Protein AF-A0A8S3U9R4-F1 (afdb_monomer_lite)

Organism: Mytilus edulis (NCBI:txid6550)

Sequence (179 aa):
MNIVYNSWKFVKEDTEKDESKRYERLMKLILSKVNHDFLNLNEVLNQACRSCSLNIVRLILENTDHQNLKVKGAMNIAFNSLVDNEKVYIEKKHSYIDTKDRTEKYESLIKIILEKVNFDSLDLTLVFNQACRYGCLDIVKYVLENSDHKSLYIMEAVSIIYSSIKDDDDGISDQRKKV

Radius of gyration: 19.84 Å; chains: 1; bounding box: 49×26×64 Å

Foldseek 3Di:
DDPVVVVCVVVPDDDDPVVLVVVLVVLVVCLVPPDCVSDPLQVVLQVCLLVLSQSSNLVSLVSDDCVPHPLLNSLVSLQVSLVVLLVCCVPVVPDPPPSVVSNVSSLSSNVSSVVRDQQVPDPCVVVLLSCLLSVVVSSVVVCCVRDPPNVVSVVSSVVSVVVVVVVVVVVPPPPPPDD

Structure (mmCIF, N/CA/C/O backbone):
data_AF-A0A8S3U9R4-F1
#
_entry.id   AF-A0A8S3U9R4-F1
#
loop_
_atom_site.group_PDB
_atom_site.id
_atom_site.type_symbol
_atom_site.label_atom_id
_atom_site.label_alt_id
_atom_site.label_comp_id
_atom_site.label_asym_id
_atom_site.label_entity_id
_atom_site.label_seq_id
_atom_site.pdbx_PDB_ins_code
_atom_site.Cartn_x
_atom_site.Cartn_y
_atom_site.Cartn_z
_atom_site.occupancy
_atom_site.B_iso_or_equiv
_atom_site.auth_seq_id
_atom_site.auth_comp_id
_atom_site.auth_asym_id
_atom_site.auth_atom_id
_atom_site.pdbx_PDB_model_num
ATOM 1 N N . MET A 1 1 ? -1.185 17.503 21.269 1.00 49.47 1 MET A N 1
ATOM 2 C CA . MET A 1 1 ? 0.057 16.790 20.892 1.00 49.47 1 MET A CA 1
ATOM 3 C C . MET A 1 1 ? -0.188 15.308 21.146 1.00 49.47 1 MET A C 1
ATOM 5 O O . MET A 1 1 ? -0.533 14.963 22.266 1.00 49.47 1 MET A O 1
ATOM 9 N N . ASN A 1 2 ? -0.187 14.470 20.106 1.00 57.59 2 ASN A N 1
ATOM 10 C CA . ASN A 1 2 ? -0.699 13.097 20.184 1.00 57.59 2 ASN A CA 1
ATOM 11 C C . ASN A 1 2 ? 0.336 12.186 20.873 1.00 57.59 2 ASN A C 1
ATOM 13 O O . ASN A 1 2 ? 1.397 11.936 20.307 1.00 57.59 2 ASN A O 1
ATOM 17 N N . ILE A 1 3 ? 0.055 11.734 22.102 1.00 58.16 3 ILE A N 1
ATOM 18 C CA . ILE A 1 3 ? 0.969 10.920 22.934 1.00 58.16 3 ILE A CA 1
ATOM 19 C C . ILE A 1 3 ? 1.457 9.683 22.165 1.00 58.16 3 ILE A C 1
ATOM 21 O O . ILE A 1 3 ? 2.635 9.342 22.226 1.00 58.16 3 ILE A O 1
ATOM 25 N N . VAL A 1 4 ? 0.581 9.091 21.350 1.00 57.59 4 VAL A N 1
ATOM 26 C CA . VAL A 1 4 ? 0.881 7.920 20.515 1.00 57.59 4 VAL A CA 1
ATOM 27 C C . VAL A 1 4 ? 1.964 8.218 19.473 1.00 57.59 4 VAL A C 1
ATOM 29 O O . VAL A 1 4 ? 2.839 7.390 19.244 1.00 57.59 4 VAL A O 1
ATOM 32 N N . TYR A 1 5 ? 1.964 9.419 18.887 1.00 55.53 5 TYR A N 1
ATOM 33 C CA . TYR A 1 5 ? 2.947 9.820 17.877 1.00 55.53 5 TYR A CA 1
ATOM 34 C C . TYR A 1 5 ? 4.356 9.960 18.471 1.00 55.53 5 TYR A C 1
ATOM 36 O O . TYR A 1 5 ? 5.336 9.498 17.886 1.00 55.53 5 TYR A O 1
ATOM 44 N N . ASN A 1 6 ? 4.463 10.542 19.670 1.00 60.62 6 ASN A N 1
ATOM 45 C CA . ASN A 1 6 ? 5.753 10.713 20.341 1.00 60.62 6 ASN A CA 1
ATOM 46 C C . ASN A 1 6 ? 6.342 9.379 20.804 1.00 60.62 6 ASN A C 1
ATOM 48 O O . ASN A 1 6 ? 7.548 9.190 20.682 1.00 60.62 6 ASN A O 1
ATOM 52 N N . SER A 1 7 ? 5.510 8.439 21.264 1.00 62.00 7 SER A N 1
ATOM 53 C CA . SER A 1 7 ? 5.965 7.085 21.6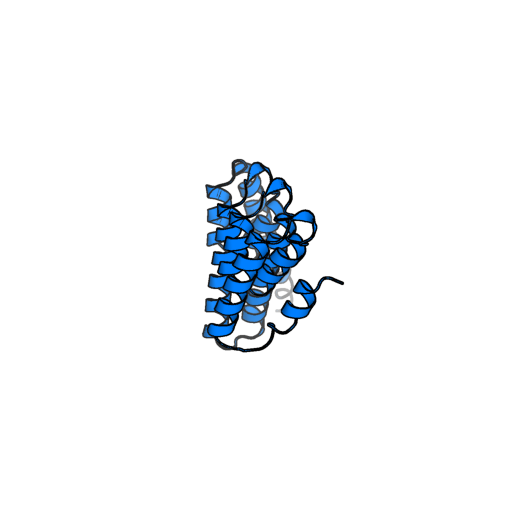01 1.00 62.00 7 SER A CA 1
ATOM 54 C C . SER A 1 7 ? 6.526 6.335 20.392 1.00 62.00 7 SER A C 1
ATOM 56 O O . SER A 1 7 ? 7.364 5.458 20.559 1.00 62.00 7 SER A O 1
ATOM 58 N N . TRP A 1 8 ? 6.102 6.688 19.176 1.00 56.62 8 TRP A N 1
ATOM 59 C CA . TRP A 1 8 ? 6.477 5.957 17.971 1.00 56.62 8 TRP A CA 1
ATOM 60 C C . TRP A 1 8 ? 7.739 6.466 17.272 1.00 56.62 8 TRP A C 1
ATOM 62 O O . TRP A 1 8 ? 8.420 5.703 16.589 1.00 56.62 8 TRP A O 1
ATOM 72 N N . LYS A 1 9 ? 8.105 7.737 17.480 1.00 57.59 9 LYS A N 1
ATOM 73 C CA . LYS A 1 9 ? 9.343 8.323 16.938 1.00 57.59 9 LYS A CA 1
ATOM 74 C C . LYS A 1 9 ? 10.611 7.606 17.436 1.00 57.59 9 LYS A C 1
ATOM 76 O O . LYS A 1 9 ? 11.614 7.618 16.733 1.00 57.59 9 LYS A O 1
ATOM 81 N N . PHE A 1 10 ? 10.551 6.953 18.596 1.00 51.16 10 PHE A N 1
ATOM 82 C CA . PHE A 1 10 ? 11.673 6.223 19.198 1.00 51.16 10 PHE A CA 1
ATOM 83 C C . PHE A 1 10 ? 11.923 4.826 18.604 1.00 51.16 10 PHE A C 1
ATOM 85 O O . PHE A 1 10 ? 12.911 4.201 18.955 1.00 51.16 10 PHE A O 1
ATOM 92 N N . VAL A 1 11 ? 11.078 4.343 17.686 1.00 53.09 11 VAL A N 1
ATOM 93 C CA . VAL A 1 11 ? 11.168 2.975 17.118 1.00 53.09 11 VAL A CA 1
ATOM 94 C C . VAL A 1 11 ? 12.100 2.891 15.909 1.00 53.09 11 VAL A C 1
ATOM 96 O O . VAL A 1 11 ? 12.304 1.825 15.339 1.00 53.09 11 VAL A O 1
ATOM 99 N N . LYS A 1 12 ? 12.630 4.022 15.440 1.00 49.81 12 LYS A N 1
ATOM 100 C CA . LYS A 1 12 ? 13.257 4.088 14.116 1.00 49.81 12 LYS A CA 1
ATOM 101 C C . LYS 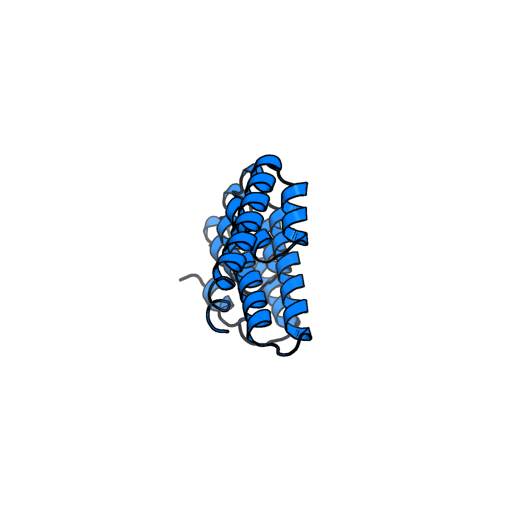A 1 12 ? 14.683 3.523 14.047 1.00 49.81 12 LYS A C 1
ATOM 103 O O . LYS A 1 12 ? 15.248 3.543 12.959 1.00 49.81 12 LYS A O 1
ATOM 108 N N . GLU A 1 13 ? 15.244 3.021 15.144 1.00 44.94 13 GLU A N 1
ATOM 109 C CA . GLU A 1 13 ? 16.656 2.631 15.222 1.00 44.94 13 GLU A CA 1
ATOM 110 C C . GLU A 1 13 ? 16.820 1.280 15.954 1.00 44.94 13 GLU A C 1
ATOM 112 O O . GLU A 1 13 ? 16.792 1.212 17.175 1.00 44.94 13 GLU A O 1
ATOM 117 N N . ASP A 1 14 ? 16.948 0.200 15.172 1.00 47.41 14 ASP A N 1
ATOM 118 C CA . ASP A 1 14 ? 17.649 -1.060 15.491 1.00 47.41 14 ASP A CA 1
ATOM 119 C C . ASP A 1 14 ? 17.432 -1.757 16.852 1.00 47.41 14 ASP A C 1
ATOM 121 O O . ASP A 1 14 ? 18.385 -2.235 17.471 1.00 47.41 14 ASP A O 1
ATOM 125 N N . THR A 1 15 ? 16.185 -1.974 17.279 1.00 44.06 15 THR A N 1
ATOM 126 C CA . THR A 1 15 ? 15.898 -2.922 18.373 1.00 44.06 15 THR A CA 1
ATOM 127 C C . THR A 1 15 ? 14.881 -4.002 17.988 1.00 44.06 15 THR A C 1
ATOM 129 O O . THR A 1 15 ? 13.705 -3.760 17.733 1.00 44.06 15 THR A O 1
ATOM 132 N N . GLU A 1 16 ? 15.423 -5.221 17.903 1.00 55.12 16 GLU A N 1
ATOM 133 C CA . GLU A 1 16 ? 14.886 -6.552 18.219 1.00 55.12 16 GLU A CA 1
ATOM 134 C C . GLU A 1 16 ? 13.385 -6.856 18.029 1.00 55.12 16 GLU A C 1
ATOM 136 O O . GLU A 1 16 ? 12.480 -6.142 18.452 1.00 55.12 16 GLU A O 1
ATOM 141 N N . LYS A 1 17 ? 13.117 -8.061 17.498 1.00 62.12 17 LYS A N 1
ATOM 142 C CA . LYS A 1 17 ? 11.789 -8.694 17.332 1.00 62.12 17 LYS A CA 1
ATOM 143 C C . LYS A 1 17 ? 10.816 -8.504 18.515 1.00 62.12 17 LYS A C 1
ATOM 145 O O . LYS A 1 17 ? 9.601 -8.567 18.307 1.00 62.12 17 LYS A O 1
ATOM 150 N N . ASP A 1 18 ? 11.318 -8.299 19.730 1.00 69.00 18 ASP A N 1
ATOM 151 C CA . ASP A 1 18 ? 10.511 -8.082 20.931 1.00 69.00 18 ASP A CA 1
ATOM 152 C C . ASP A 1 18 ? 9.841 -6.703 21.005 1.00 69.00 18 ASP A C 1
ATOM 154 O O . ASP A 1 18 ? 8.707 -6.611 21.491 1.00 69.00 18 ASP A O 1
ATOM 158 N N . GLU A 1 19 ? 10.437 -5.646 20.447 1.00 71.06 19 GLU A N 1
ATOM 159 C CA . GLU A 1 19 ? 9.786 -4.335 20.409 1.00 71.06 19 GLU A CA 1
ATOM 160 C C . GLU A 1 19 ? 8.576 -4.334 19.476 1.00 71.06 19 GLU A C 1
ATOM 162 O O . GLU A 1 19 ? 7.502 -3.861 19.851 1.00 71.06 19 GLU A O 1
ATOM 167 N N . SER A 1 20 ? 8.693 -4.954 18.298 1.00 74.44 20 SER A N 1
ATOM 168 C CA . SER A 1 20 ? 7.578 -5.080 17.350 1.00 74.44 20 SER A CA 1
ATOM 169 C C . SER A 1 20 ? 6.351 -5.742 17.994 1.00 74.44 20 SER A C 1
ATOM 171 O O . SER A 1 20 ? 5.234 -5.223 17.900 1.00 74.44 20 SER A O 1
ATOM 173 N N . LYS A 1 21 ? 6.558 -6.832 18.750 1.00 79.50 21 LYS A N 1
ATOM 174 C CA . LYS A 1 21 ? 5.487 -7.508 19.502 1.00 79.50 21 LYS A CA 1
ATOM 175 C C . LYS A 1 21 ? 4.895 -6.622 20.594 1.00 79.50 21 LYS A C 1
ATOM 177 O O . LYS A 1 21 ? 3.684 -6.658 20.825 1.00 79.50 21 LYS A O 1
ATOM 182 N N . ARG A 1 22 ? 5.723 -5.837 21.287 1.00 82.31 22 ARG A N 1
ATOM 183 C CA . ARG A 1 22 ? 5.258 -4.883 22.302 1.00 82.31 22 ARG A CA 1
ATOM 184 C C . ARG A 1 22 ? 4.358 -3.816 21.678 1.00 82.31 22 ARG A C 1
ATOM 186 O O . ARG A 1 22 ? 3.285 -3.560 22.225 1.00 82.31 22 ARG A O 1
ATOM 193 N N . TYR A 1 23 ? 4.742 -3.251 20.533 1.00 80.00 23 TYR A N 1
ATOM 194 C CA . TYR A 1 23 ? 3.916 -2.283 19.805 1.00 80.00 23 TYR A CA 1
ATOM 195 C C . TYR A 1 23 ? 2.620 -2.896 19.299 1.00 80.00 23 TYR A C 1
ATOM 197 O O . TYR A 1 23 ? 1.572 -2.275 19.437 1.00 80.00 23 TYR A O 1
ATOM 205 N N . GLU A 1 24 ? 2.661 -4.122 18.779 1.00 83.69 24 GLU A N 1
ATOM 206 C CA . GLU A 1 24 ? 1.451 -4.827 18.361 1.00 83.69 24 GLU A CA 1
ATOM 207 C C . GLU A 1 24 ? 0.465 -4.977 19.531 1.00 83.69 24 GLU A C 1
ATOM 209 O O . GLU A 1 24 ? -0.704 -4.618 19.403 1.00 83.69 24 GLU A O 1
ATOM 214 N N . ARG A 1 25 ? 0.934 -5.429 20.704 1.00 86.56 25 ARG A N 1
ATOM 215 C CA . ARG A 1 25 ? 0.100 -5.540 21.917 1.00 86.56 25 ARG A CA 1
ATOM 216 C C . ARG A 1 25 ? -0.452 -4.190 22.363 1.00 86.56 25 ARG A C 1
ATOM 218 O O . ARG A 1 25 ? -1.630 -4.101 22.704 1.00 86.56 25 ARG A O 1
ATOM 225 N N . LEU A 1 26 ? 0.382 -3.150 22.354 1.00 83.75 26 LEU A N 1
ATOM 226 C CA . LEU A 1 26 ? -0.043 -1.799 22.709 1.00 83.75 26 LEU A CA 1
ATOM 227 C C . LEU A 1 26 ? -1.106 -1.288 21.733 1.00 83.75 26 LEU A C 1
ATOM 229 O O . LEU A 1 26 ? -2.098 -0.715 22.167 1.00 83.75 26 LEU A O 1
ATOM 233 N N . MET A 1 27 ? -0.944 -1.544 20.434 1.00 85.25 27 MET A N 1
ATOM 234 C CA . MET A 1 27 ? -1.905 -1.119 19.423 1.00 85.25 27 MET A CA 1
ATOM 235 C C . MET A 1 27 ? -3.227 -1.876 19.543 1.00 85.25 27 MET A C 1
ATOM 237 O O . MET A 1 27 ? -4.275 -1.242 19.505 1.00 85.25 27 MET A O 1
ATOM 241 N N . LYS A 1 28 ? -3.203 -3.192 19.811 1.00 86.62 28 LYS A N 1
ATOM 242 C CA . LYS A 1 28 ? -4.413 -3.966 20.165 1.00 86.62 28 LYS A CA 1
ATOM 243 C C . LYS A 1 28 ? -5.143 -3.341 21.356 1.00 86.62 28 LYS A C 1
ATOM 245 O O . LYS A 1 28 ? -6.361 -3.175 21.332 1.00 86.62 28 LYS A O 1
ATOM 250 N N . LEU A 1 29 ? -4.401 -2.971 22.401 1.00 84.19 29 LEU A N 1
ATOM 251 C CA . LEU A 1 29 ? -4.982 -2.344 23.584 1.00 84.19 29 LEU A CA 1
ATOM 252 C C . LEU A 1 29 ? -5.588 -0.971 23.261 1.00 84.19 29 LEU A C 1
ATOM 254 O O . LEU A 1 29 ? -6.716 -0.709 23.659 1.00 84.19 29 LEU A O 1
ATOM 258 N N . ILE A 1 30 ? -4.875 -0.125 22.515 1.00 83.38 30 ILE A N 1
ATOM 259 C CA . ILE A 1 30 ? -5.361 1.200 22.112 1.00 83.38 30 ILE A CA 1
ATOM 260 C C . ILE A 1 30 ? -6.637 1.064 21.277 1.00 83.38 30 ILE A C 1
ATOM 262 O O . ILE A 1 30 ? -7.643 1.673 21.631 1.00 83.38 30 ILE A O 1
ATOM 266 N N . LEU A 1 31 ? -6.633 0.228 20.234 1.00 83.38 31 LEU A N 1
ATOM 267 C CA . LEU A 1 31 ? -7.805 0.038 19.374 1.00 83.38 31 LEU A CA 1
ATOM 268 C C . LEU A 1 31 ? -9.006 -0.560 20.119 1.00 83.38 31 LEU A C 1
ATOM 270 O O . LEU A 1 31 ? -10.138 -0.272 19.763 1.00 83.38 31 LEU A O 1
ATOM 274 N N . SER A 1 32 ? -8.782 -1.351 21.176 1.00 87.12 32 SER A N 1
ATOM 275 C CA . SER A 1 32 ? -9.876 -1.928 21.977 1.00 87.12 32 SER A CA 1
ATOM 276 C C . SER A 1 32 ? -10.430 -1.010 23.073 1.00 87.12 32 SER A C 1
ATOM 278 O O . SER A 1 32 ? -11.450 -1.339 23.681 1.00 87.12 32 SER A O 1
ATOM 280 N N . LYS A 1 33 ? -9.755 0.103 23.391 1.00 85.06 33 LYS A N 1
ATOM 281 C CA . LYS A 1 33 ? -10.093 0.960 24.545 1.00 85.06 33 LYS A CA 1
ATOM 282 C C . LYS A 1 33 ? -10.340 2.421 24.198 1.00 85.06 33 LYS A C 1
ATOM 284 O O . LYS A 1 33 ? -10.993 3.110 24.977 1.00 85.06 33 LYS A O 1
ATOM 289 N N . VAL A 1 34 ? -9.800 2.910 23.088 1.00 82.50 34 VAL A N 1
ATOM 290 C CA . VAL A 1 34 ? -9.858 4.323 22.710 1.00 82.50 34 VAL A CA 1
ATOM 291 C C . VAL A 1 34 ? -10.899 4.502 21.614 1.00 82.50 34 VAL A C 1
ATOM 293 O O . VAL A 1 34 ? -10.873 3.780 20.623 1.00 82.50 34 VAL A O 1
ATOM 296 N N . ASN A 1 35 ? -11.798 5.481 21.776 1.00 75.81 35 ASN A N 1
ATOM 297 C CA . ASN A 1 35 ? -12.690 5.877 20.688 1.00 75.81 35 ASN A CA 1
ATOM 298 C C . ASN A 1 35 ? -11.835 6.344 19.492 1.00 75.81 35 ASN A C 1
ATOM 300 O O . ASN A 1 35 ? -10.992 7.235 19.638 1.00 75.81 35 ASN A O 1
ATOM 304 N N . HIS A 1 36 ? -12.057 5.726 18.330 1.00 72.69 36 HIS A N 1
ATOM 305 C CA . HIS A 1 36 ? -11.305 5.947 17.096 1.00 72.69 36 HIS A CA 1
ATOM 306 C C . HIS A 1 36 ? -11.257 7.425 16.678 1.00 72.69 36 HIS A C 1
ATOM 308 O O . HIS A 1 36 ? -10.263 7.840 16.090 1.00 72.69 36 HIS A O 1
ATOM 314 N N . ASP A 1 37 ? -12.243 8.236 17.072 1.00 73.12 37 ASP A N 1
ATOM 315 C CA . ASP A 1 37 ? -12.299 9.676 16.779 1.00 73.12 37 ASP A CA 1
ATOM 316 C C . ASP A 1 37 ? -11.094 10.468 17.322 1.00 73.12 37 ASP A C 1
ATOM 318 O O . ASP A 1 37 ? -10.700 11.490 16.759 1.00 73.12 37 ASP A O 1
ATOM 322 N N . PHE A 1 38 ? -10.478 10.002 18.414 1.00 66.62 38 PHE A N 1
ATOM 323 C CA . PHE A 1 38 ? -9.322 10.669 19.027 1.00 66.62 38 PHE A CA 1
ATOM 324 C C . PHE A 1 38 ? -7.983 10.176 18.482 1.00 66.62 38 PHE A C 1
ATOM 326 O O . PHE A 1 38 ? -6.948 10.832 18.655 1.00 66.62 38 PHE A O 1
ATOM 333 N N . LEU A 1 39 ? -7.978 9.010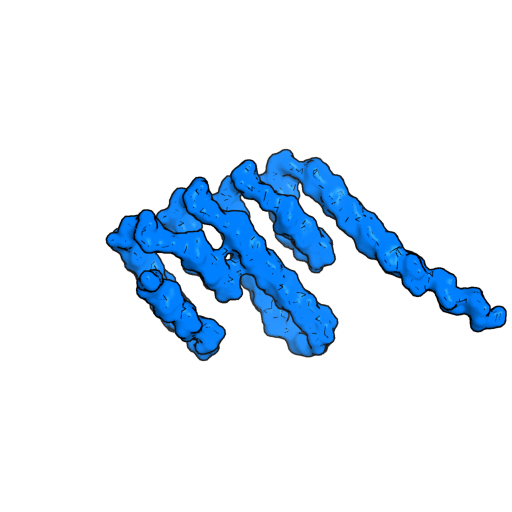 17.839 1.00 79.25 39 LEU A N 1
ATOM 334 C CA . LEU A 1 39 ? -6.772 8.415 17.305 1.00 79.25 39 LEU A CA 1
ATOM 335 C C . LEU A 1 39 ? -6.645 8.827 15.840 1.00 79.25 39 LEU A C 1
ATOM 337 O O . LEU A 1 39 ? -7.457 8.458 15.001 1.00 79.25 39 LEU A O 1
ATOM 341 N N . ASN A 1 40 ? -5.592 9.575 15.504 1.00 88.38 40 ASN A N 1
ATOM 342 C CA . ASN A 1 40 ? -5.291 9.885 14.108 1.00 88.38 40 ASN A CA 1
ATOM 343 C C . ASN A 1 40 ? -4.745 8.630 13.401 1.00 88.38 40 ASN A C 1
ATOM 345 O O . ASN A 1 40 ? -3.548 8.519 13.138 1.00 88.38 40 ASN A O 1
ATOM 349 N N . LEU A 1 41 ? -5.635 7.673 13.126 1.00 87.94 41 LEU A N 1
ATOM 350 C CA . LEU A 1 41 ? -5.343 6.374 12.521 1.00 87.94 41 LEU A CA 1
ATOM 351 C C . LEU A 1 41 ? -4.670 6.501 11.159 1.00 87.94 41 LEU A C 1
ATOM 353 O O . LEU A 1 41 ? -3.886 5.635 10.797 1.00 87.94 41 LEU A O 1
ATOM 357 N N . ASN A 1 42 ? -4.914 7.594 10.439 1.00 89.44 42 ASN A N 1
ATOM 358 C CA . ASN A 1 42 ? -4.247 7.880 9.174 1.00 89.44 42 ASN A CA 1
ATOM 359 C C . ASN A 1 42 ? -2.747 8.101 9.359 1.00 89.44 42 ASN A C 1
ATOM 361 O O . ASN A 1 42 ? -1.946 7.531 8.624 1.00 89.44 42 ASN A O 1
ATOM 365 N N . GLU A 1 43 ? -2.357 8.888 10.363 1.00 89.31 43 GLU A N 1
ATOM 366 C CA . GLU A 1 43 ? -0.940 9.081 10.671 1.00 89.31 43 GLU A CA 1
ATOM 367 C C . GLU A 1 43 ? -0.314 7.792 11.199 1.00 89.31 43 GLU A C 1
ATOM 369 O O . GLU A 1 43 ? 0.811 7.456 10.823 1.00 89.31 43 GLU A O 1
ATOM 374 N N . VAL A 1 44 ? -1.068 7.032 12.007 1.00 89.75 44 VAL A N 1
ATOM 375 C CA . VAL A 1 44 ? -0.599 5.728 12.474 1.00 89.75 44 VAL A CA 1
ATOM 376 C C . VAL A 1 44 ? -0.358 4.803 11.268 1.00 89.75 44 VAL A C 1
ATOM 378 O O . VAL A 1 44 ? 0.734 4.294 11.060 1.00 89.75 44 VAL A O 1
ATOM 381 N N . LEU A 1 45 ? -1.334 4.647 10.384 1.00 90.62 45 LEU A N 1
ATOM 382 C CA . LEU A 1 45 ? -1.215 3.796 9.204 1.00 90.62 45 LEU A CA 1
ATOM 383 C C . LEU A 1 45 ? -0.054 4.218 8.288 1.00 90.62 45 LEU A C 1
ATOM 385 O O . LEU A 1 45 ? 0.744 3.374 7.877 1.00 90.62 45 LEU A O 1
ATOM 389 N N . ASN A 1 46 ? 0.087 5.518 8.018 1.00 90.75 46 ASN A N 1
ATOM 390 C CA . ASN A 1 46 ? 1.168 6.069 7.200 1.00 90.75 46 ASN A CA 1
ATOM 391 C C . ASN A 1 46 ? 2.543 5.688 7.745 1.00 90.75 46 ASN A C 1
ATOM 393 O O . ASN A 1 46 ? 3.417 5.238 7.004 1.00 90.75 46 ASN A O 1
ATOM 397 N N . GLN A 1 47 ? 2.749 5.858 9.045 1.00 87.81 47 GLN A N 1
ATOM 398 C CA . GLN A 1 47 ? 4.038 5.584 9.654 1.00 87.81 47 GLN A CA 1
ATOM 399 C C . GLN A 1 47 ? 4.296 4.071 9.803 1.00 87.81 47 GLN A C 1
ATOM 401 O O . GLN A 1 47 ? 5.440 3.658 9.610 1.00 87.81 47 GLN A O 1
ATOM 406 N N . ALA A 1 48 ? 3.264 3.235 9.987 1.00 88.38 48 ALA A N 1
ATOM 407 C CA . ALA A 1 48 ? 3.407 1.775 9.891 1.00 88.38 48 ALA A CA 1
ATOM 408 C C . ALA A 1 48 ? 3.830 1.340 8.480 1.00 88.38 48 ALA A C 1
ATOM 410 O O . ALA A 1 48 ? 4.627 0.413 8.339 1.00 88.38 48 ALA A O 1
ATOM 411 N N . CYS A 1 49 ? 3.337 2.020 7.440 1.00 89.62 49 CYS A N 1
ATOM 412 C CA . CYS A 1 49 ? 3.755 1.762 6.064 1.00 89.62 49 CYS A CA 1
ATOM 413 C C . CYS A 1 49 ? 5.211 2.183 5.828 1.00 89.62 49 CYS A C 1
ATOM 415 O O . CYS A 1 49 ? 5.971 1.411 5.252 1.00 89.62 49 CYS A O 1
ATOM 417 N N . ARG A 1 50 ? 5.645 3.343 6.350 1.00 86.12 50 ARG A N 1
ATOM 418 C CA . ARG A 1 50 ? 7.058 3.777 6.272 1.00 86.12 50 ARG A CA 1
ATOM 419 C C . ARG A 1 50 ? 8.010 2.772 6.912 1.00 86.12 50 ARG A C 1
ATOM 421 O O . ARG A 1 50 ? 9.064 2.506 6.349 1.00 86.12 50 ARG A O 1
ATOM 428 N N . SER A 1 51 ? 7.652 2.216 8.070 1.00 82.94 51 SER A N 1
ATOM 429 C CA . SER A 1 51 ? 8.470 1.211 8.767 1.00 82.94 51 SER A CA 1
ATOM 430 C C . SER A 1 51 ? 8.270 -0.218 8.246 1.00 82.94 51 SER A C 1
ATOM 432 O O . SER A 1 51 ? 8.899 -1.155 8.743 1.00 82.94 51 SER A O 1
ATOM 434 N N . CYS A 1 52 ? 7.375 -0.408 7.273 1.00 86.94 52 CYS A N 1
ATOM 435 C CA . CYS A 1 52 ? 6.983 -1.710 6.750 1.00 86.94 52 CYS A CA 1
ATOM 436 C C . CYS A 1 52 ? 6.532 -2.689 7.859 1.00 86.94 52 CYS A C 1
ATOM 438 O O . CYS A 1 52 ? 6.929 -3.852 7.920 1.00 86.94 52 CYS A O 1
ATOM 440 N N . SER A 1 53 ? 5.726 -2.201 8.804 1.00 87.50 53 SER A N 1
ATOM 441 C CA . SER A 1 53 ? 5.233 -2.977 9.949 1.00 87.50 53 SER A CA 1
ATOM 442 C C . SER A 1 53 ? 3.943 -3.724 9.600 1.00 87.50 53 SER A C 1
ATOM 444 O O . SER A 1 53 ? 2.857 -3.320 10.019 1.00 87.50 53 SER A O 1
ATOM 446 N N . LEU A 1 54 ? 4.067 -4.829 8.854 1.00 90.31 54 LEU A N 1
ATOM 447 C CA . LEU A 1 54 ? 2.943 -5.607 8.298 1.00 90.31 54 LEU A CA 1
ATOM 448 C C . LEU A 1 54 ? 1.836 -5.922 9.319 1.00 90.31 54 LEU A C 1
ATOM 450 O O . LEU A 1 54 ? 0.660 -5.706 9.034 1.00 90.31 54 LEU A O 1
ATOM 454 N N . ASN A 1 55 ? 2.199 -6.370 10.526 1.00 89.62 55 ASN A N 1
ATOM 455 C CA . ASN A 1 55 ? 1.229 -6.716 11.573 1.00 89.62 55 ASN A CA 1
ATOM 456 C C . ASN A 1 55 ? 0.408 -5.509 12.037 1.00 89.62 55 ASN A C 1
ATOM 458 O O . ASN A 1 55 ? -0.788 -5.641 12.274 1.00 89.62 55 ASN A O 1
ATOM 462 N N . ILE A 1 56 ? 1.038 -4.337 12.158 1.00 88.38 56 ILE A N 1
ATOM 463 C CA . ILE A 1 56 ? 0.356 -3.111 12.590 1.00 88.38 56 ILE A CA 1
ATOM 464 C C . ILE A 1 56 ? -0.587 -2.632 11.489 1.00 88.38 56 ILE A C 1
ATOM 466 O O . ILE A 1 56 ? -1.724 -2.282 11.780 1.00 88.38 56 ILE A O 1
ATOM 470 N N . VAL A 1 57 ? -0.142 -2.664 10.229 1.00 90.88 57 VAL A N 1
ATOM 471 C CA . VAL A 1 57 ? -0.986 -2.310 9.079 1.00 90.88 57 VAL A CA 1
ATOM 472 C C . VAL A 1 57 ? -2.206 -3.220 9.011 1.00 90.88 57 VAL A C 1
ATOM 474 O O . VAL A 1 57 ? -3.328 -2.722 8.976 1.00 90.88 57 VAL A O 1
ATOM 477 N N . ARG A 1 58 ? -2.003 -4.542 9.088 1.00 92.31 58 ARG A N 1
ATOM 478 C CA . ARG A 1 58 ? -3.091 -5.527 9.109 1.00 92.31 58 ARG A CA 1
ATOM 479 C C . ARG A 1 58 ? -4.070 -5.246 10.246 1.00 92.31 58 ARG A C 1
ATOM 481 O O . ARG A 1 58 ? -5.267 -5.166 10.014 1.00 92.31 58 ARG A O 1
ATOM 488 N N . LEU A 1 59 ? -3.554 -5.020 11.448 1.00 90.56 59 LEU A N 1
ATOM 489 C CA . LEU A 1 59 ? -4.355 -4.745 12.633 1.00 90.56 59 LEU A CA 1
ATOM 490 C C . LEU A 1 59 ? -5.170 -3.449 12.513 1.00 90.56 59 LEU A C 1
ATOM 492 O O . LEU A 1 59 ? -6.333 -3.440 12.905 1.00 90.56 59 LEU A O 1
ATOM 496 N N . ILE A 1 60 ? -4.603 -2.375 11.958 1.00 89.88 60 ILE A N 1
ATOM 497 C CA . ILE A 1 60 ? -5.339 -1.122 11.726 1.00 89.88 60 ILE A CA 1
ATOM 498 C C . ILE A 1 60 ? -6.450 -1.353 10.704 1.00 89.88 60 ILE A C 1
ATOM 500 O O . ILE A 1 60 ? -7.592 -0.977 10.956 1.00 89.88 60 ILE A O 1
ATOM 504 N N . LEU A 1 61 ? -6.127 -1.993 9.579 1.00 89.94 61 LEU A N 1
ATOM 505 C CA . LEU A 1 61 ? -7.085 -2.266 8.510 1.00 89.94 61 LEU A CA 1
ATOM 506 C C . LEU A 1 61 ? -8.212 -3.202 8.980 1.00 89.94 61 LEU A C 1
ATOM 508 O O . LEU A 1 61 ? -9.358 -2.983 8.633 1.00 89.94 61 LEU A O 1
ATOM 512 N N . GLU A 1 62 ? -7.933 -4.195 9.822 1.00 90.50 62 GLU A N 1
ATOM 513 C CA . GLU A 1 62 ? -8.955 -5.128 10.329 1.00 90.50 62 GLU A CA 1
ATOM 514 C C . GLU A 1 62 ? -9.904 -4.523 11.371 1.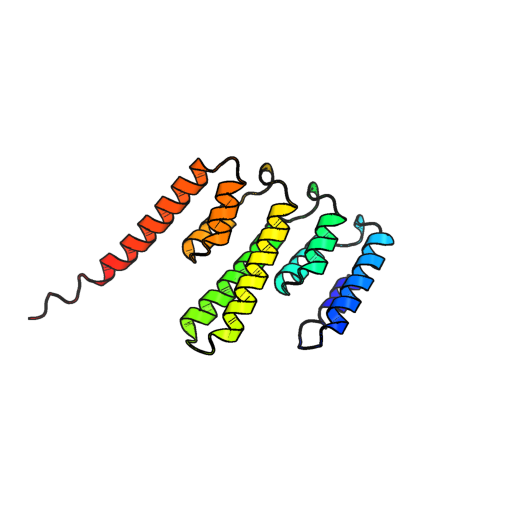00 90.50 62 GLU A C 1
ATOM 516 O O . GLU 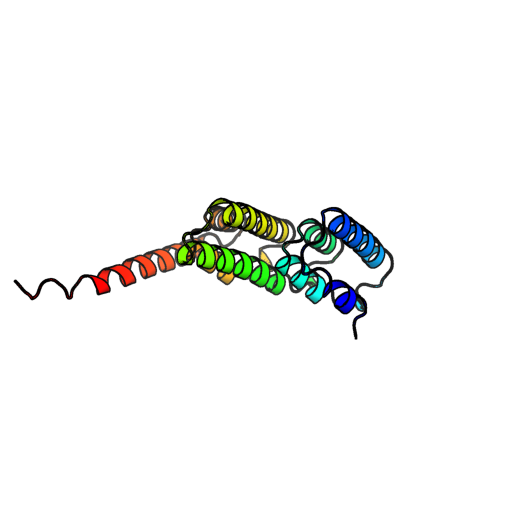A 1 62 ? -10.974 -5.075 11.607 1.00 90.50 62 GLU A O 1
ATOM 521 N N . ASN A 1 63 ? -9.521 -3.415 12.009 1.00 88.38 63 ASN A N 1
ATOM 522 C CA . ASN A 1 63 ? -10.271 -2.815 13.118 1.00 88.38 63 ASN A CA 1
ATOM 523 C C . ASN A 1 63 ? -10.789 -1.405 12.799 1.00 88.38 63 ASN A C 1
ATOM 525 O O . ASN A 1 63 ? -11.228 -0.702 13.706 1.00 88.38 63 ASN A O 1
ATOM 529 N N . THR A 1 64 ? -10.716 -0.964 11.542 1.00 84.94 64 THR A N 1
ATOM 530 C CA . THR A 1 64 ? -11.163 0.376 11.143 1.00 84.94 64 THR A CA 1
ATOM 531 C C . THR A 1 64 ? -12.020 0.294 9.892 1.00 84.94 64 THR A C 1
ATOM 533 O O . THR A 1 64 ? -11.667 -0.411 8.951 1.00 84.94 64 THR A O 1
ATOM 536 N N . ASP A 1 65 ? -13.104 1.068 9.846 1.00 81.19 65 ASP A N 1
ATOM 537 C CA . ASP A 1 65 ? -13.857 1.258 8.608 1.00 81.19 65 ASP A CA 1
ATOM 538 C C . ASP A 1 65 ? -12.991 1.993 7.571 1.00 81.19 65 ASP A C 1
ATOM 540 O O . ASP A 1 65 ? -12.557 3.136 7.771 1.00 81.19 65 ASP A O 1
ATOM 544 N N . HIS A 1 66 ? -12.727 1.314 6.457 1.00 73.88 66 HIS A N 1
ATOM 545 C CA . HIS A 1 66 ? -11.872 1.795 5.380 1.00 73.88 66 HIS A CA 1
ATOM 546 C C . HIS A 1 66 ? -12.378 3.089 4.742 1.00 73.88 66 HIS A C 1
ATOM 548 O O . HIS A 1 66 ? -11.555 3.841 4.224 1.00 73.88 66 HIS A O 1
ATOM 554 N N . GLN A 1 67 ? -13.681 3.394 4.819 1.00 72.50 67 GLN A N 1
ATOM 555 C CA . GLN A 1 67 ? -14.232 4.624 4.237 1.00 72.50 67 GLN A CA 1
ATOM 556 C C . GLN A 1 67 ? -13.646 5.897 4.866 1.00 72.50 67 GLN A C 1
ATOM 558 O O . GLN A 1 67 ? -13.541 6.927 4.202 1.00 72.50 67 GLN A O 1
ATOM 563 N N . ASN A 1 68 ? -13.206 5.820 6.127 1.00 68.19 68 ASN A N 1
ATOM 564 C CA . ASN A 1 68 ? -12.639 6.954 6.862 1.00 68.19 68 ASN A CA 1
ATOM 565 C C . ASN A 1 68 ? -11.103 6.981 6.854 1.00 68.19 68 ASN A C 1
ATOM 567 O O . ASN A 1 68 ? -10.482 7.971 7.266 1.00 68.19 68 ASN A O 1
ATOM 571 N N . LEU A 1 69 ? -10.468 5.904 6.385 1.00 80.25 69 LEU A N 1
ATOM 572 C CA . LEU A 1 69 ? -9.023 5.844 6.256 1.00 80.25 69 LEU A CA 1
ATOM 573 C C . LEU A 1 69 ? -8.584 6.456 4.924 1.00 80.25 69 LEU A C 1
ATOM 575 O O . LEU A 1 69 ? -9.041 6.096 3.844 1.00 80.25 69 LEU A O 1
ATOM 579 N N . LYS A 1 70 ? -7.585 7.332 4.984 1.00 86.31 70 LYS A N 1
ATOM 580 C CA . LYS A 1 70 ? -6.831 7.835 3.833 1.00 86.31 70 LYS A CA 1
ATOM 581 C C . LYS A 1 70 ? -5.867 6.758 3.334 1.00 86.31 70 LYS A C 1
ATOM 583 O O . LYS A 1 70 ? -4.660 6.985 3.255 1.00 86.31 70 LYS A O 1
ATOM 588 N N . VAL A 1 71 ? -6.398 5.586 2.984 1.00 85.06 71 VAL A N 1
ATOM 589 C CA . VAL A 1 71 ? -5.618 4.425 2.539 1.00 85.06 71 VAL A CA 1
ATOM 590 C C . VAL A 1 71 ? -4.778 4.766 1.305 1.00 85.06 71 VAL A C 1
ATOM 592 O O . VAL A 1 71 ? -3.632 4.339 1.211 1.00 85.06 71 VAL A O 1
ATOM 595 N N . LYS A 1 72 ? -5.273 5.648 0.426 1.00 84.75 72 LYS A N 1
ATOM 596 C CA . LYS A 1 72 ? -4.497 6.198 -0.699 1.00 84.75 72 LYS A CA 1
ATOM 597 C C . LYS A 1 72 ? -3.148 6.785 -0.255 1.00 84.75 72 LYS A C 1
ATOM 599 O O . LYS A 1 72 ? -2.131 6.558 -0.903 1.00 84.75 72 LYS A O 1
ATOM 604 N N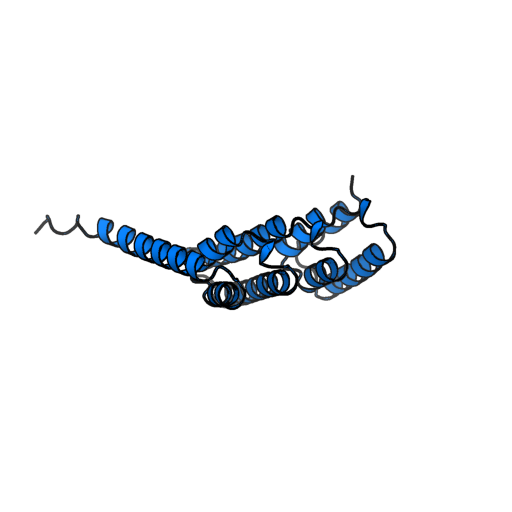 . GLY A 1 73 ? -3.118 7.510 0.866 1.00 86.31 73 GLY A N 1
ATOM 605 C CA . GLY A 1 73 ? -1.885 8.080 1.417 1.00 86.31 73 GLY A CA 1
ATOM 606 C C . GLY A 1 73 ? -0.911 7.006 1.904 1.00 86.31 73 GLY A C 1
ATOM 607 O O . GLY A 1 73 ? 0.273 7.053 1.572 1.00 86.31 73 GLY A O 1
ATOM 608 N N . ALA A 1 74 ? -1.423 6.010 2.623 1.00 88.31 74 ALA A N 1
ATOM 609 C CA . ALA A 1 74 ? -0.638 4.886 3.120 1.00 88.31 74 ALA A CA 1
ATOM 610 C C . ALA A 1 74 ? -0.055 4.035 1.980 1.00 88.31 74 ALA A C 1
ATOM 612 O O . ALA A 1 74 ? 1.126 3.689 2.007 1.00 88.31 74 ALA A O 1
ATOM 613 N N . MET A 1 75 ? -0.857 3.777 0.945 1.00 87.06 75 MET A N 1
ATOM 614 C CA . MET A 1 75 ? -0.439 3.056 -0.253 1.00 87.06 75 MET A CA 1
ATOM 615 C C . MET A 1 75 ? 0.688 3.788 -0.984 1.00 87.06 75 MET A C 1
ATOM 617 O O . MET A 1 75 ? 1.720 3.192 -1.276 1.00 87.06 75 MET A O 1
ATOM 621 N N . ASN A 1 76 ? 0.542 5.099 -1.206 1.00 86.50 76 ASN A N 1
ATOM 622 C CA . ASN A 1 76 ? 1.584 5.911 -1.838 1.00 86.50 76 ASN A CA 1
ATOM 623 C C . ASN A 1 76 ? 2.898 5.876 -1.049 1.00 86.50 76 ASN A C 1
ATOM 625 O O . ASN A 1 76 ? 3.977 5.819 -1.632 1.00 86.50 76 ASN A O 1
ATOM 629 N N . ILE A 1 77 ? 2.818 5.893 0.282 1.00 88.25 77 ILE A N 1
ATOM 630 C CA . ILE A 1 77 ? 3.991 5.784 1.151 1.00 88.25 77 ILE A CA 1
ATOM 631 C C . ILE A 1 77 ? 4.662 4.415 1.010 1.00 88.25 77 ILE A C 1
ATOM 633 O O . ILE A 1 77 ? 5.886 4.360 0.877 1.00 88.25 77 ILE A O 1
ATOM 637 N N . ALA A 1 78 ? 3.886 3.329 1.047 1.00 87.88 78 ALA A N 1
ATOM 638 C CA . ALA A 1 78 ? 4.405 1.975 0.873 1.00 87.88 78 ALA A CA 1
ATOM 639 C C . ALA A 1 78 ? 5.113 1.832 -0.483 1.00 87.88 78 ALA A C 1
ATOM 641 O O . ALA A 1 78 ? 6.229 1.321 -0.543 1.00 87.88 78 ALA A O 1
ATOM 642 N N . PHE A 1 79 ? 4.509 2.378 -1.541 1.00 83.75 79 PHE A N 1
ATOM 643 C CA . PHE A 1 79 ? 5.055 2.328 -2.892 1.00 83.75 79 PHE A CA 1
ATOM 644 C C . PHE A 1 79 ? 6.330 3.143 -3.063 1.00 83.75 79 PHE A C 1
ATOM 646 O O . PHE A 1 79 ? 7.327 2.634 -3.559 1.00 83.75 79 PHE A O 1
ATOM 653 N N . ASN A 1 80 ? 6.331 4.400 -2.619 1.00 85.44 80 ASN A N 1
ATOM 654 C CA . ASN A 1 80 ? 7.529 5.235 -2.700 1.00 85.44 80 ASN A CA 1
ATOM 655 C C . ASN A 1 80 ? 8.689 4.600 -1.928 1.00 85.44 80 ASN A C 1
ATOM 657 O O . ASN A 1 80 ? 9.824 4.649 -2.380 1.00 85.44 80 ASN A O 1
ATOM 661 N N . SER A 1 81 ? 8.396 3.934 -0.808 1.00 85.88 81 SER A N 1
ATOM 662 C CA . SER A 1 81 ? 9.415 3.220 -0.040 1.00 85.88 81 SER A CA 1
ATOM 663 C C . SER A 1 81 ? 9.953 1.986 -0.781 1.00 85.88 81 SER A C 1
ATOM 665 O O . SER A 1 81 ? 11.146 1.714 -0.694 1.00 85.88 81 SER A O 1
ATOM 667 N N . LEU A 1 82 ? 9.119 1.254 -1.530 1.00 84.25 82 LEU A N 1
ATOM 668 C CA . LEU A 1 82 ? 9.571 0.181 -2.430 1.00 84.25 82 LEU A CA 1
ATOM 669 C C . LEU A 1 82 ? 10.523 0.740 -3.501 1.00 84.25 82 LEU A C 1
ATOM 671 O O . LEU A 1 82 ? 11.655 0.282 -3.634 1.00 84.25 82 LEU A O 1
ATOM 675 N N . VAL A 1 83 ? 10.088 1.799 -4.182 1.00 81.75 83 VAL A N 1
ATOM 676 C CA . VAL A 1 83 ? 10.830 2.469 -5.258 1.00 81.75 83 VAL A CA 1
ATOM 677 C C . VAL A 1 83 ? 12.170 3.030 -4.787 1.00 81.75 83 VAL A C 1
ATOM 679 O O . VAL A 1 83 ? 13.187 2.872 -5.462 1.00 81.75 83 VAL A O 1
ATOM 682 N N . ASP A 1 84 ? 12.193 3.695 -3.633 1.00 82.50 84 ASP A N 1
ATOM 683 C CA . ASP A 1 84 ? 13.417 4.273 -3.083 1.00 82.50 84 ASP A CA 1
ATOM 684 C C . ASP A 1 84 ? 14.447 3.176 -2.767 1.00 82.50 84 ASP A C 1
ATOM 686 O O . ASP A 1 84 ? 15.643 3.374 -2.986 1.00 82.50 84 ASP A O 1
ATOM 690 N N . ASN A 1 85 ? 14.003 1.991 -2.326 1.00 73.25 85 ASN A N 1
ATOM 691 C CA . ASN A 1 85 ? 14.896 0.850 -2.114 1.00 73.25 85 ASN A CA 1
ATOM 692 C C . ASN A 1 85 ? 15.461 0.303 -3.435 1.00 73.25 85 ASN A C 1
ATOM 694 O O . ASN A 1 85 ? 16.652 -0.012 -3.499 1.00 73.25 85 ASN A O 1
ATOM 698 N N . GLU A 1 86 ? 14.656 0.236 -4.497 1.00 71.75 86 GLU A N 1
ATOM 699 C CA . GLU A 1 86 ? 15.122 -0.217 -5.814 1.00 71.75 86 GLU A CA 1
ATOM 700 C C . GLU A 1 86 ? 16.086 0.774 -6.480 1.00 71.75 86 GLU A C 1
ATOM 702 O O . GLU A 1 86 ? 17.096 0.369 -7.054 1.00 71.75 86 GLU A O 1
ATOM 707 N N . LYS A 1 87 ? 15.855 2.086 -6.349 1.00 74.56 87 LYS A N 1
ATOM 708 C CA . LYS A 1 87 ? 16.817 3.095 -6.829 1.00 74.56 87 LYS A CA 1
ATOM 709 C C . LYS A 1 87 ? 18.165 2.963 -6.136 1.00 74.56 87 LYS A C 1
ATOM 711 O O . LYS A 1 87 ? 19.202 2.946 -6.797 1.00 74.56 87 LYS A O 1
ATOM 716 N N . VAL A 1 88 ? 18.153 2.811 -4.809 1.00 70.81 88 VAL A N 1
ATOM 717 C CA . VAL A 1 88 ? 19.374 2.591 -4.023 1.00 70.81 88 VAL A CA 1
ATOM 718 C C . VAL A 1 88 ? 20.099 1.322 -4.482 1.00 70.81 88 VAL A C 1
ATOM 720 O O . VAL A 1 88 ? 21.330 1.318 -4.542 1.00 70.81 88 VAL A O 1
ATOM 723 N N . TYR A 1 89 ? 19.357 0.270 -4.838 1.00 65.75 89 TYR A N 1
ATOM 724 C CA . TYR A 1 89 ? 19.919 -0.959 -5.393 1.00 65.75 89 TYR A CA 1
ATOM 725 C C . TYR A 1 89 ? 20.632 -0.723 -6.736 1.00 65.75 89 TYR A C 1
ATOM 727 O O . TYR A 1 89 ? 21.790 -1.126 -6.886 1.00 65.75 89 TYR A O 1
ATOM 735 N N . ILE A 1 90 ? 19.986 -0.021 -7.675 1.00 67.62 90 ILE A N 1
ATOM 736 C CA . ILE A 1 90 ? 20.555 0.289 -8.998 1.00 67.62 90 ILE A CA 1
ATOM 737 C C . ILE A 1 90 ? 21.824 1.145 -8.862 1.00 67.62 90 ILE A C 1
ATOM 739 O O . ILE A 1 90 ? 22.837 0.863 -9.505 1.00 67.62 90 ILE A O 1
ATOM 743 N N . GLU A 1 91 ? 21.797 2.167 -8.004 1.00 74.12 91 GLU A N 1
ATOM 744 C CA . GLU A 1 91 ? 22.894 3.131 -7.874 1.00 74.12 91 GLU A CA 1
ATOM 745 C C . GLU A 1 91 ? 24.110 2.572 -7.128 1.00 74.12 91 GLU A C 1
ATOM 747 O O . GLU A 1 91 ? 25.251 2.854 -7.503 1.00 74.12 91 GLU A O 1
ATOM 752 N N . LYS A 1 92 ? 23.907 1.793 -6.056 1.00 69.00 92 LYS A N 1
ATOM 753 C CA . LYS A 1 92 ? 25.013 1.455 -5.149 1.00 69.00 92 LYS A CA 1
ATOM 754 C C . LYS A 1 92 ? 25.784 0.193 -5.518 1.00 69.00 92 LYS A C 1
ATOM 756 O O . LYS A 1 92 ? 26.880 0.037 -4.987 1.00 69.00 92 LYS A O 1
ATOM 761 N N . LYS A 1 93 ? 25.282 -0.703 -6.383 1.00 66.12 93 LYS A N 1
ATOM 762 C CA . LYS A 1 93 ? 25.925 -2.001 -6.736 1.00 66.12 93 LYS A CA 1
ATOM 763 C C . LYS A 1 93 ? 26.450 -2.824 -5.532 1.00 66.12 93 LYS A C 1
ATOM 765 O O . LYS A 1 93 ? 27.252 -3.738 -5.709 1.00 66.12 93 LYS A O 1
ATOM 770 N N . HIS A 1 94 ? 26.033 -2.513 -4.305 1.00 54.69 94 HIS A N 1
ATOM 771 C CA . HIS A 1 94 ? 26.524 -3.125 -3.070 1.00 54.69 94 HIS A CA 1
ATOM 772 C C . HIS A 1 94 ? 25.470 -4.079 -2.503 1.00 54.69 94 HIS A C 1
ATOM 774 O O . HIS A 1 94 ? 24.279 -3.806 -2.594 1.00 54.69 94 HIS A O 1
ATOM 780 N N . SER A 1 95 ? 25.954 -5.187 -1.926 1.00 59.47 95 SER A N 1
ATOM 781 C CA . SER A 1 95 ? 25.225 -6.243 -1.202 1.00 59.47 95 SER A CA 1
ATOM 782 C C . SER A 1 95 ? 23.784 -6.494 -1.673 1.00 59.47 95 SER A C 1
ATOM 784 O O . SER A 1 95 ? 22.813 -5.985 -1.116 1.00 59.47 95 SER A O 1
ATOM 786 N N . TYR A 1 96 ? 23.655 -7.372 -2.670 1.00 58.41 96 TYR A N 1
ATOM 787 C CA . TYR A 1 96 ? 22.394 -7.909 -3.200 1.00 58.41 96 TYR A CA 1
ATOM 788 C C . TYR A 1 96 ? 21.414 -8.435 -2.126 1.00 58.41 96 TYR A C 1
ATOM 790 O O . TYR A 1 96 ? 20.217 -8.536 -2.370 1.00 58.41 96 TYR A O 1
ATOM 798 N N . ILE A 1 97 ? 21.911 -8.787 -0.937 1.00 60.59 97 ILE A N 1
ATOM 799 C CA . ILE A 1 97 ? 21.156 -9.550 0.062 1.00 60.59 97 ILE A CA 1
ATOM 800 C C . ILE A 1 97 ? 20.200 -8.662 0.886 1.00 60.59 97 ILE A C 1
ATOM 802 O O . ILE A 1 97 ? 19.085 -9.093 1.157 1.00 60.59 97 ILE A O 1
ATOM 806 N N . ASP A 1 98 ? 20.572 -7.424 1.239 1.00 67.19 98 ASP A N 1
ATOM 807 C CA . ASP A 1 98 ? 19.744 -6.553 2.113 1.00 67.19 98 ASP A CA 1
ATOM 808 C C . ASP A 1 98 ? 18.603 -5.849 1.343 1.00 67.19 98 ASP A C 1
ATOM 810 O O . ASP A 1 98 ? 17.548 -5.521 1.881 1.00 67.19 98 ASP A O 1
ATOM 814 N N . THR A 1 99 ? 18.772 -5.650 0.036 1.00 69.12 99 THR A N 1
ATOM 815 C CA . THR A 1 99 ? 17.778 -4.969 -0.816 1.00 69.12 99 THR A CA 1
ATOM 816 C C . THR A 1 99 ? 16.629 -5.886 -1.234 1.00 69.12 99 THR A C 1
ATOM 818 O O . THR A 1 99 ? 15.483 -5.436 -1.313 1.00 69.12 99 THR A O 1
ATOM 821 N N . LYS A 1 100 ? 16.900 -7.182 -1.436 1.00 76.69 100 LYS A N 1
ATOM 822 C CA . LYS A 1 100 ? 15.875 -8.165 -1.811 1.00 76.69 100 LYS A CA 1
ATOM 823 C C . LYS A 1 100 ? 14.840 -8.383 -0.701 1.00 76.69 100 LYS A C 1
ATOM 825 O O . LYS A 1 100 ? 13.648 -8.270 -0.969 1.00 76.69 100 LYS A O 1
ATOM 830 N N . ASP A 1 101 ? 15.285 -8.605 0.538 1.00 79.19 101 ASP A N 1
ATOM 831 C CA . ASP A 1 101 ? 14.390 -8.825 1.690 1.00 79.19 101 ASP A CA 1
ATOM 832 C C . ASP A 1 101 ? 13.461 -7.620 1.922 1.00 79.19 101 ASP A C 1
ATOM 834 O O . ASP A 1 101 ? 12.258 -7.762 2.142 1.00 79.19 101 ASP A O 1
ATOM 838 N N . ARG A 1 102 ? 13.987 -6.396 1.769 1.00 77.12 102 ARG A N 1
ATOM 839 C CA . ARG A 1 102 ? 13.177 -5.171 1.868 1.00 77.12 102 ARG A CA 1
ATOM 840 C C . ARG A 1 102 ? 12.125 -5.073 0.770 1.00 77.12 102 ARG A C 1
ATOM 842 O O . ARG A 1 102 ? 10.992 -4.701 1.072 1.00 77.12 102 ARG A O 1
ATOM 849 N N . THR A 1 103 ? 12.483 -5.402 -0.469 1.00 80.94 103 THR A N 1
ATOM 850 C CA . THR A 1 103 ? 11.568 -5.367 -1.622 1.00 80.94 103 THR A CA 1
ATOM 851 C C . THR A 1 103 ? 10.383 -6.302 -1.384 1.00 80.94 103 THR A C 1
ATOM 853 O O . THR A 1 103 ? 9.240 -5.847 -1.365 1.00 80.94 103 THR A O 1
ATOM 856 N N . GLU A 1 104 ? 10.649 -7.569 -1.049 1.00 86.31 104 GLU A N 1
ATOM 857 C CA . GLU A 1 104 ? 9.615 -8.574 -0.748 1.00 86.31 104 GLU A CA 1
ATOM 858 C C . GLU A 1 104 ? 8.701 -8.133 0.410 1.00 86.31 104 GLU A C 1
ATOM 860 O O . GLU A 1 104 ? 7.481 -8.349 0.401 1.00 86.31 104 GLU A O 1
ATOM 865 N N . LYS A 1 105 ? 9.272 -7.449 1.409 1.00 86.88 105 LYS A N 1
ATOM 866 C CA . LYS A 1 105 ? 8.519 -6.904 2.540 1.00 86.88 105 LYS A CA 1
ATOM 867 C C . LYS A 1 105 ? 7.541 -5.806 2.107 1.00 86.88 105 LYS A C 1
ATOM 869 O O . LYS A 1 105 ? 6.388 -5.820 2.541 1.00 86.88 105 LYS A O 1
ATOM 874 N N . TYR A 1 106 ? 7.967 -4.865 1.262 1.00 86.19 106 TYR A N 1
ATOM 875 C CA . TYR A 1 106 ? 7.088 -3.804 0.755 1.00 86.19 106 TYR A CA 1
ATOM 876 C C . TYR A 1 106 ? 6.058 -4.323 -0.254 1.00 86.19 106 TYR A C 1
ATOM 878 O O . TYR A 1 106 ? 4.913 -3.875 -0.222 1.00 86.19 106 TYR A O 1
ATOM 886 N N . GLU A 1 107 ? 6.399 -5.311 -1.080 1.00 87.19 107 GLU A N 1
ATOM 887 C CA . GLU A 1 107 ? 5.417 -6.003 -1.922 1.00 87.19 107 GLU A CA 1
ATOM 888 C C . GLU A 1 107 ? 4.327 -6.666 -1.074 1.00 87.19 107 GLU A C 1
ATOM 890 O O . GLU A 1 107 ? 3.135 -6.497 -1.336 1.00 87.19 107 GLU A O 1
ATOM 895 N N . SER A 1 108 ? 4.724 -7.363 -0.005 1.00 91.06 108 SER A N 1
ATOM 896 C CA . SER A 1 108 ? 3.793 -7.967 0.954 1.00 91.06 108 SER A CA 1
ATOM 897 C C . SER A 1 108 ? 2.913 -6.916 1.630 1.00 91.06 108 SER A C 1
ATOM 899 O O . SER A 1 108 ? 1.716 -7.131 1.813 1.00 91.06 108 SER A O 1
ATOM 901 N N . LEU A 1 109 ? 3.482 -5.757 1.977 1.00 89.69 109 LEU A N 1
ATOM 902 C CA . LEU A 1 109 ? 2.729 -4.633 2.528 1.00 89.69 109 LEU A CA 1
ATOM 903 C C . LEU A 1 109 ? 1.658 -4.139 1.550 1.00 89.69 109 LEU A C 1
ATOM 905 O O . LEU A 1 109 ? 0.506 -3.975 1.943 1.00 89.69 109 LEU A O 1
ATOM 909 N N . ILE A 1 110 ? 2.026 -3.917 0.289 1.00 88.00 110 ILE A N 1
ATOM 910 C CA . ILE A 1 110 ? 1.112 -3.432 -0.750 1.00 88.00 110 ILE A CA 1
ATOM 911 C C . ILE A 1 110 ? -0.009 -4.448 -0.982 1.00 88.00 110 ILE A C 1
ATOM 913 O O . ILE A 1 110 ? -1.176 -4.058 -0.987 1.00 88.00 110 ILE A O 1
ATOM 917 N N . LYS A 1 111 ? 0.318 -5.745 -1.066 1.00 89.06 111 LYS A N 1
ATOM 918 C CA . LYS A 1 111 ? -0.670 -6.833 -1.166 1.00 89.06 111 LYS A CA 1
ATOM 919 C C . LYS A 1 111 ? -1.659 -6.798 0.007 1.00 89.06 111 LYS A C 1
ATOM 921 O O . LYS A 1 111 ? -2.858 -6.763 -0.232 1.00 89.06 111 LYS A O 1
ATOM 926 N N . ILE A 1 112 ? -1.190 -6.674 1.256 1.00 91.25 112 ILE A N 1
ATOM 927 C CA . ILE A 1 112 ? -2.070 -6.558 2.440 1.00 91.25 112 ILE A CA 1
ATOM 928 C C . ILE A 1 112 ? -3.016 -5.358 2.337 1.00 91.25 112 ILE A C 1
ATOM 930 O O . ILE A 1 112 ? -4.189 -5.471 2.690 1.00 91.25 112 ILE A O 1
ATOM 934 N N . ILE A 1 113 ? -2.518 -4.199 1.895 1.00 88.50 113 ILE A N 1
ATOM 935 C CA . ILE A 1 113 ? -3.367 -3.012 1.758 1.00 88.50 113 ILE A CA 1
ATOM 936 C C . ILE A 1 113 ? -4.417 -3.253 0.665 1.00 88.50 113 ILE A C 1
ATOM 938 O O . ILE A 1 113 ? -5.589 -2.968 0.888 1.00 88.50 113 ILE A O 1
ATOM 942 N N . LEU A 1 114 ? -4.028 -3.815 -0.482 1.00 85.81 114 LEU A N 1
ATOM 943 C CA . LEU A 1 114 ? -4.948 -4.101 -1.585 1.00 85.81 114 LEU A CA 1
ATOM 944 C C . LEU A 1 114 ? -5.990 -5.177 -1.232 1.00 85.81 114 LEU A C 1
ATOM 946 O O . LEU A 1 114 ? -7.140 -5.047 -1.622 1.00 85.81 114 LEU A O 1
ATOM 950 N N . GLU A 1 115 ? -5.635 -6.210 -0.464 1.00 88.69 115 GLU A N 1
ATOM 951 C CA . GLU A 1 115 ? -6.573 -7.250 0.001 1.00 88.69 115 GLU A CA 1
ATOM 952 C C . GLU A 1 115 ? -7.691 -6.703 0.895 1.00 88.69 115 GLU A C 1
ATOM 954 O O . GLU A 1 115 ? -8.773 -7.282 0.978 1.00 88.69 115 GLU A O 1
ATOM 959 N N . LYS A 1 116 ? -7.411 -5.627 1.633 1.00 87.19 116 LYS A N 1
ATOM 960 C CA . LYS A 1 116 ? -8.323 -5.097 2.652 1.00 87.19 116 LYS A CA 1
ATOM 961 C C . LYS A 1 116 ? -9.125 -3.898 2.174 1.00 87.19 116 LYS A C 1
ATOM 963 O O . LYS A 1 116 ? -10.043 -3.484 2.867 1.00 87.19 116 LYS A O 1
ATOM 968 N N . VAL A 1 117 ? -8.788 -3.316 1.030 1.00 83.81 117 VAL A N 1
ATOM 969 C CA . VAL A 1 117 ? -9.386 -2.058 0.587 1.00 83.81 117 VAL A CA 1
ATOM 970 C C . VAL A 1 117 ? -10.158 -2.298 -0.692 1.00 83.81 117 VAL A C 1
ATOM 972 O O . VAL A 1 117 ? -9.661 -2.942 -1.609 1.00 83.81 117 VAL A O 1
ATOM 975 N N . ASN A 1 118 ? -11.380 -1.768 -0.760 1.00 81.06 118 ASN A N 1
ATOM 976 C CA . ASN A 1 118 ? -12.181 -1.883 -1.968 1.00 81.06 118 ASN A CA 1
ATOM 977 C C . ASN A 1 118 ? -11.515 -1.105 -3.119 1.00 81.06 118 ASN A C 1
ATOM 979 O O . ASN A 1 118 ? -11.345 0.117 -3.028 1.00 81.06 118 ASN A O 1
ATOM 983 N N . PHE A 1 119 ? -11.174 -1.822 -4.190 1.00 76.06 119 PHE A N 1
ATOM 984 C CA . PHE A 1 119 ? -10.546 -1.302 -5.403 1.00 76.06 119 PHE A CA 1
ATOM 985 C C . PHE A 1 119 ? -11.356 -0.175 -6.048 1.00 76.06 119 PHE A C 1
ATOM 987 O O . PHE A 1 119 ? -10.765 0.812 -6.472 1.00 76.06 119 PHE A O 1
ATOM 994 N N . ASP A 1 120 ? -12.688 -0.255 -6.023 1.00 75.81 120 ASP A N 1
ATOM 995 C CA . ASP A 1 120 ? -13.567 0.749 -6.645 1.00 75.81 120 ASP A CA 1
ATOM 996 C C . ASP A 1 120 ? -13.416 2.136 -6.014 1.00 75.81 120 ASP A C 1
ATOM 998 O O . ASP A 1 120 ? -13.666 3.167 -6.638 1.00 75.81 120 ASP A O 1
ATOM 1002 N N . SER A 1 121 ? -13.002 2.168 -4.746 1.00 75.81 121 SER A N 1
ATOM 1003 C CA . SER A 1 121 ? -12.798 3.407 -3.996 1.00 75.81 121 SER A CA 1
ATOM 1004 C C . SER A 1 121 ? -11.383 3.967 -4.130 1.00 75.81 121 SER A C 1
ATOM 1006 O O . SER A 1 121 ? -11.123 5.098 -3.707 1.00 75.81 121 SER A O 1
ATOM 1008 N N . LEU A 1 122 ? -10.454 3.185 -4.691 1.00 76.19 122 LEU A N 1
ATOM 1009 C CA . LEU A 1 122 ? -9.045 3.528 -4.734 1.00 76.19 122 LEU A CA 1
ATOM 1010 C C . LEU A 1 122 ? -8.606 3.831 -6.165 1.00 76.19 122 LEU A C 1
ATOM 1012 O O . LEU A 1 122 ? -8.522 2.964 -7.025 1.00 76.19 122 LEU A O 1
ATOM 1016 N N . ASP A 1 123 ? -8.231 5.083 -6.398 1.00 81.19 123 ASP A N 1
ATOM 1017 C CA . ASP A 1 123 ? -7.500 5.458 -7.603 1.00 81.19 123 ASP A CA 1
ATOM 1018 C C . ASP A 1 123 ? -6.087 4.848 -7.555 1.00 81.19 123 ASP A C 1
ATOM 1020 O O . ASP A 1 123 ? -5.177 5.380 -6.907 1.00 81.19 123 ASP A O 1
ATOM 1024 N N . LEU A 1 124 ? -5.942 3.698 -8.218 1.00 83.81 124 LEU A N 1
ATOM 1025 C CA . LEU A 1 124 ? -4.708 2.916 -8.308 1.00 83.81 124 LEU A CA 1
ATOM 1026 C C . LEU A 1 124 ? -3.787 3.354 -9.444 1.00 83.81 124 LEU A C 1
ATOM 1028 O O . LEU A 1 124 ? -2.692 2.814 -9.558 1.00 83.81 124 LEU A O 1
ATOM 1032 N N . THR A 1 125 ? -4.176 4.349 -10.239 1.00 84.56 125 THR A N 1
ATOM 1033 C CA . THR A 1 125 ? -3.413 4.840 -11.398 1.00 84.56 125 THR A CA 1
ATOM 1034 C C . THR A 1 125 ? -1.964 5.141 -11.041 1.00 84.56 125 THR A C 1
ATOM 1036 O O . THR A 1 125 ? -1.034 4.682 -11.699 1.00 84.56 125 THR A O 1
ATOM 1039 N N . LEU A 1 126 ? -1.740 5.847 -9.929 1.00 81.62 126 LEU A N 1
ATOM 1040 C CA . LEU A 1 126 ? -0.385 6.173 -9.487 1.00 81.62 126 LEU A CA 1
ATOM 1041 C C . LEU A 1 126 ? 0.415 4.921 -9.096 1.00 81.62 126 LEU A C 1
ATOM 1043 O O . LEU A 1 126 ? 1.563 4.782 -9.503 1.00 81.62 126 LEU A O 1
ATOM 1047 N N . VAL A 1 127 ? -0.190 4.019 -8.324 1.00 83.06 127 VAL A N 1
ATOM 1048 C CA . VAL A 1 127 ? 0.430 2.764 -7.864 1.00 83.06 127 VAL A CA 1
ATOM 1049 C C . VAL A 1 127 ? 0.802 1.892 -9.059 1.00 83.06 127 VAL A C 1
ATOM 1051 O O . VAL A 1 127 ? 1.929 1.417 -9.156 1.00 83.06 127 VAL A O 1
ATOM 1054 N N . PHE A 1 128 ? -0.127 1.746 -9.998 1.00 86.00 128 PHE A N 1
ATOM 1055 C CA . PHE A 1 128 ? 0.039 0.960 -11.206 1.00 86.00 128 PHE A CA 1
ATOM 1056 C C . PHE A 1 128 ? 1.136 1.522 -12.118 1.00 86.00 128 PHE A C 1
ATOM 1058 O O . PHE A 1 128 ? 2.035 0.788 -12.532 1.00 86.00 128 PHE A O 1
ATOM 1065 N N . ASN A 1 129 ? 1.120 2.833 -12.368 1.00 84.31 129 ASN A N 1
ATOM 1066 C CA . ASN A 1 129 ? 2.110 3.492 -13.218 1.00 84.31 129 ASN A CA 1
ATOM 1067 C C . ASN A 1 129 ? 3.525 3.385 -12.642 1.00 84.31 129 ASN A C 1
ATOM 1069 O O . ASN A 1 129 ? 4.476 3.129 -13.380 1.00 84.31 129 ASN A O 1
ATOM 1073 N N . GLN A 1 130 ? 3.676 3.536 -11.322 1.00 81.12 130 GLN A N 1
ATOM 1074 C CA . GLN A 1 130 ? 4.971 3.333 -10.673 1.00 81.12 130 GLN A CA 1
ATOM 1075 C C . GLN A 1 130 ? 5.396 1.860 -10.740 1.00 81.12 130 GLN A C 1
ATOM 1077 O O . GLN A 1 130 ? 6.530 1.586 -11.117 1.00 81.12 130 GLN A O 1
ATOM 1082 N N . ALA A 1 131 ? 4.495 0.911 -10.467 1.00 84.00 131 ALA A N 1
ATOM 1083 C CA . ALA A 1 131 ? 4.791 -0.519 -10.575 1.00 84.00 131 ALA A CA 1
ATOM 1084 C C . ALA A 1 131 ? 5.312 -0.895 -11.972 1.00 84.00 131 ALA A C 1
ATOM 1086 O O . ALA A 1 131 ? 6.303 -1.612 -12.091 1.00 84.00 131 ALA A O 1
ATOM 1087 N N . CYS A 1 132 ? 4.686 -0.363 -13.027 1.00 83.62 132 CYS A N 1
ATOM 1088 C CA . CYS A 1 132 ? 5.129 -0.564 -14.405 1.00 83.62 132 CYS A CA 1
ATOM 1089 C C . CYS A 1 132 ? 6.510 0.046 -14.653 1.00 83.62 132 CYS A C 1
ATOM 1091 O O . CYS A 1 132 ? 7.382 -0.616 -15.209 1.00 83.62 132 CYS A O 1
ATOM 1093 N N . ARG A 1 133 ? 6.723 1.292 -14.211 1.00 78.81 133 ARG A N 1
ATOM 1094 C CA . ARG A 1 133 ? 7.983 2.022 -14.410 1.00 78.81 133 ARG A CA 1
ATOM 1095 C C . ARG A 1 133 ? 9.188 1.317 -13.790 1.00 78.81 133 ARG A C 1
ATOM 1097 O O . ARG A 1 133 ? 10.281 1.395 -14.339 1.00 78.81 133 ARG A O 1
ATOM 1104 N N . TYR A 1 134 ? 8.989 0.674 -12.648 1.00 76.50 134 TYR A N 1
ATOM 1105 C CA . TYR A 1 134 ? 10.055 0.005 -11.909 1.00 76.50 134 TYR A CA 1
ATOM 1106 C C . TYR A 1 134 ? 10.105 -1.510 -12.139 1.00 76.50 134 TYR A C 1
ATOM 1108 O O . TYR A 1 134 ? 10.994 -2.188 -11.640 1.00 76.50 134 TYR A O 1
ATOM 1116 N N . GLY A 1 135 ? 9.194 -2.055 -12.949 1.00 80.31 135 GLY A N 1
ATOM 1117 C CA . GLY A 1 135 ? 9.185 -3.481 -13.262 1.00 80.31 135 GLY A CA 1
ATOM 1118 C C . GLY A 1 135 ? 8.734 -4.368 -12.098 1.00 80.31 135 GLY A C 1
ATOM 1119 O O . GLY A 1 135 ? 9.067 -5.551 -12.078 1.00 80.31 135 GLY A O 1
ATOM 1120 N N . CYS A 1 136 ? 7.944 -3.843 -11.156 1.00 82.50 136 CYS A N 1
ATOM 1121 C CA . CYS A 1 136 ? 7.361 -4.611 -10.053 1.00 82.50 136 CYS A CA 1
ATOM 1122 C C . CYS A 1 136 ? 6.198 -5.493 -10.565 1.00 82.50 136 CYS A C 1
ATOM 1124 O O . CYS A 1 136 ? 5.020 -5.227 -10.302 1.00 82.50 136 CYS A O 1
ATOM 1126 N N . LEU A 1 137 ? 6.521 -6.528 -11.349 1.00 84.94 137 LEU A N 1
ATOM 1127 C CA . LEU A 1 137 ? 5.561 -7.352 -12.100 1.00 84.94 137 LEU A CA 1
ATOM 1128 C C . LEU A 1 137 ? 4.479 -7.984 -11.219 1.00 84.94 137 LEU A C 1
ATOM 1130 O O . LEU A 1 137 ? 3.326 -8.073 -11.634 1.00 84.94 137 LEU A O 1
ATOM 1134 N N . ASP A 1 138 ? 4.836 -8.385 -10.002 1.00 86.50 138 ASP A N 1
ATOM 1135 C CA . ASP A 1 138 ? 3.921 -8.984 -9.032 1.00 86.50 138 ASP A CA 1
ATOM 1136 C C . ASP A 1 138 ? 2.772 -8.043 -8.660 1.00 86.50 138 ASP A C 1
ATOM 1138 O O . ASP A 1 138 ? 1.613 -8.454 -8.581 1.00 86.50 138 ASP A O 1
ATOM 1142 N N . ILE A 1 139 ? 3.085 -6.762 -8.468 1.00 85.56 139 ILE A N 1
ATOM 1143 C CA . ILE A 1 139 ? 2.103 -5.728 -8.143 1.00 85.56 139 ILE A CA 1
ATOM 1144 C C . ILE A 1 139 ? 1.261 -5.408 -9.375 1.00 85.56 139 ILE A C 1
ATOM 1146 O O . ILE A 1 139 ? 0.039 -5.340 -9.269 1.00 85.56 139 ILE A O 1
ATOM 1150 N N . VAL A 1 140 ? 1.895 -5.234 -10.541 1.00 87.25 140 VAL A N 1
ATOM 1151 C CA . VAL A 1 140 ? 1.191 -4.985 -11.811 1.00 87.25 140 VAL A CA 1
ATOM 1152 C C . VAL A 1 140 ? 0.165 -6.086 -12.061 1.00 87.25 140 VAL A C 1
ATOM 1154 O O . VAL A 1 140 ? -1.010 -5.801 -12.294 1.00 87.25 140 VAL A O 1
ATOM 1157 N N . LYS A 1 141 ? 0.590 -7.348 -11.943 1.00 88.12 141 LYS A N 1
ATOM 1158 C CA . LYS A 1 141 ? -0.275 -8.517 -12.090 1.00 88.12 141 LYS A CA 1
ATOM 1159 C C . LYS A 1 141 ? -1.413 -8.493 -11.075 1.00 88.12 141 LYS A C 1
ATOM 1161 O O . LYS A 1 141 ? -2.566 -8.631 -11.470 1.00 88.12 141 LYS A O 1
ATOM 1166 N N . TYR A 1 142 ? -1.110 -8.241 -9.802 1.00 87.19 142 TYR A N 1
ATOM 1167 C CA . TYR A 1 142 ? -2.125 -8.180 -8.755 1.00 87.19 142 TYR A CA 1
ATOM 1168 C C . TYR A 1 142 ? -3.186 -7.102 -9.036 1.00 87.19 142 TYR A C 1
ATOM 1170 O O . TYR A 1 142 ? -4.382 -7.370 -8.923 1.00 87.19 142 TYR A O 1
ATOM 1178 N N . VAL A 1 143 ? -2.778 -5.893 -9.442 1.00 86.00 143 VAL A N 1
ATOM 1179 C CA . VAL A 1 143 ? -3.708 -4.799 -9.775 1.00 86.00 143 VAL A CA 1
ATOM 1180 C C . VAL A 1 143 ? -4.558 -5.146 -10.999 1.00 86.00 143 VAL A C 1
ATOM 1182 O O . VAL A 1 143 ? -5.766 -4.918 -10.986 1.00 86.00 143 VAL A O 1
ATOM 1185 N N . LEU A 1 144 ? -3.975 -5.742 -12.042 1.00 87.00 144 LEU A N 1
ATOM 1186 C CA . LEU A 1 144 ? -4.725 -6.174 -13.229 1.00 87.00 144 LEU A CA 1
ATOM 1187 C C . LEU A 1 144 ? -5.692 -7.321 -12.934 1.00 87.00 144 LEU A C 1
ATOM 1189 O O . LEU A 1 144 ? -6.747 -7.411 -13.553 1.00 87.00 144 LEU A O 1
ATOM 1193 N N . GLU A 1 145 ? -5.359 -8.224 -12.018 1.00 88.31 145 GLU A N 1
ATOM 1194 C CA . GLU A 1 145 ? -6.230 -9.347 -11.673 1.00 88.31 145 GLU A CA 1
ATOM 1195 C C . GLU A 1 145 ? -7.454 -8.895 -10.869 1.00 88.31 145 GLU A C 1
ATOM 1197 O O . GLU A 1 145 ? -8.544 -9.417 -11.117 1.00 88.31 145 GLU A O 1
ATOM 1202 N N . ASN A 1 146 ? -7.289 -7.888 -10.004 1.00 85.12 146 ASN A N 1
ATOM 1203 C CA . ASN A 1 146 ? -8.290 -7.471 -9.016 1.00 85.12 146 ASN A CA 1
ATOM 1204 C C . ASN A 1 146 ? -9.003 -6.141 -9.321 1.00 85.12 146 ASN A C 1
ATOM 1206 O O . ASN A 1 146 ? -9.921 -5.780 -8.595 1.00 85.12 146 ASN A O 1
ATOM 1210 N N . SER A 1 147 ? -8.605 -5.401 -10.359 1.00 83.88 147 SER A N 1
ATOM 1211 C CA . SER A 1 147 ? -9.324 -4.189 -10.779 1.00 83.88 147 SER A CA 1
ATOM 1212 C C . SER A 1 147 ? -10.398 -4.491 -11.822 1.00 83.88 147 SER A C 1
ATOM 1214 O O . SER A 1 147 ? -10.179 -5.278 -12.744 1.00 83.88 147 SER A O 1
ATOM 1216 N N . ASP A 1 148 ? -11.528 -3.791 -11.741 1.00 80.88 148 ASP A N 1
ATOM 1217 C CA . ASP A 1 148 ? -12.573 -3.835 -12.774 1.00 80.88 148 ASP A CA 1
ATOM 1218 C C . ASP A 1 148 ? -12.203 -2.998 -14.014 1.00 80.88 148 ASP A C 1
ATOM 1220 O O . ASP A 1 148 ? -12.738 -3.186 -15.107 1.00 80.88 148 ASP A O 1
ATOM 1224 N N . HIS A 1 149 ? -11.210 -2.114 -13.883 1.00 79.88 149 HIS A N 1
ATOM 1225 C CA . HIS A 1 149 ? -10.731 -1.212 -14.933 1.00 79.88 149 HIS A CA 1
ATOM 1226 C C . HIS A 1 149 ? -9.502 -1.741 -15.690 1.00 79.88 149 HIS A C 1
ATOM 1228 O O . HIS A 1 149 ? -8.663 -0.963 -16.147 1.00 79.88 149 HIS A O 1
ATOM 1234 N N . LYS A 1 150 ? -9.391 -3.064 -15.866 1.00 79.19 150 LYS A N 1
ATOM 1235 C CA . LYS A 1 150 ? -8.222 -3.725 -16.489 1.00 79.19 150 LYS A CA 1
ATOM 1236 C C . LYS A 1 150 ? -7.807 -3.094 -17.815 1.00 79.19 150 LYS A C 1
ATOM 1238 O O . LYS A 1 150 ? -6.624 -2.885 -18.059 1.00 79.19 150 LYS A O 1
ATOM 1243 N N . SER A 1 151 ? -8.777 -2.772 -18.671 1.00 75.94 151 SER A N 1
ATOM 1244 C CA . SER A 1 151 ? -8.521 -2.196 -19.994 1.00 75.94 151 SER A CA 1
ATOM 1245 C C . SER A 1 151 ? -7.864 -0.817 -19.930 1.00 75.94 151 SER A C 1
ATOM 1247 O O . SER A 1 151 ? -7.028 -0.516 -20.776 1.00 75.94 151 SER A O 1
ATOM 1249 N N . LEU A 1 152 ? -8.213 0.006 -18.933 1.00 79.94 152 LEU A N 1
ATOM 1250 C CA . LEU A 1 152 ? -7.597 1.318 -18.730 1.00 79.94 152 LEU A CA 1
ATOM 1251 C C . LEU A 1 152 ? -6.124 1.150 -18.345 1.00 79.94 152 LEU A C 1
ATOM 1253 O O . LEU A 1 152 ? -5.249 1.713 -18.997 1.00 79.94 152 LEU A O 1
ATOM 1257 N N . TYR A 1 153 ? -5.852 0.290 -17.363 1.00 81.81 153 TYR A N 1
ATOM 1258 C CA . TYR A 1 153 ? -4.493 0.025 -16.896 1.00 81.81 153 TYR A CA 1
ATOM 1259 C C . TYR A 1 153 ? -3.608 -0.625 -17.963 1.00 81.81 153 TYR A C 1
ATOM 1261 O O . TYR A 1 153 ? -2.440 -0.273 -18.091 1.00 81.81 153 TYR A O 1
ATOM 1269 N N . ILE A 1 154 ? -4.143 -1.519 -18.798 1.00 78.62 154 ILE A N 1
ATOM 1270 C CA . ILE A 1 154 ? -3.375 -2.091 -19.915 1.00 78.62 154 ILE A CA 1
ATOM 1271 C C . ILE A 1 154 ? -2.920 -0.994 -20.887 1.00 78.62 154 ILE A C 1
ATOM 1273 O O . ILE A 1 154 ? -1.760 -0.988 -21.296 1.00 78.62 154 ILE A O 1
ATOM 1277 N N . MET A 1 155 ? -3.800 -0.050 -21.236 1.00 78.69 155 MET A N 1
ATOM 1278 C CA . MET A 1 155 ? -3.445 1.061 -22.127 1.00 78.69 155 MET A CA 1
ATOM 1279 C C . MET A 1 155 ? -2.370 1.963 -21.509 1.00 78.69 155 MET A C 1
ATOM 1281 O O . MET A 1 155 ? -1.436 2.368 -22.203 1.00 78.69 155 MET A O 1
ATOM 1285 N N . GLU A 1 156 ? -2.456 2.230 -20.205 1.00 82.00 156 GLU A N 1
ATOM 1286 C CA . GLU A 1 156 ? -1.433 2.988 -19.477 1.00 82.00 156 GLU A CA 1
ATOM 1287 C C . GLU A 1 156 ? -0.085 2.259 -19.443 1.00 82.00 156 GLU A C 1
ATOM 1289 O O . GLU A 1 156 ? 0.941 2.861 -19.762 1.00 82.00 156 GLU A O 1
ATOM 1294 N N . ALA A 1 157 ? -0.073 0.954 -19.149 1.00 79.12 157 ALA A N 1
ATOM 1295 C CA . ALA A 1 157 ? 1.147 0.147 -19.151 1.00 79.12 157 ALA A CA 1
ATOM 1296 C C . ALA A 1 157 ? 1.836 0.163 -20.521 1.00 79.12 157 ALA A C 1
ATOM 1298 O O . ALA A 1 157 ? 3.044 0.385 -20.605 1.00 79.12 157 ALA A O 1
ATOM 1299 N N . VAL A 1 158 ? 1.069 -0.022 -21.602 1.00 79.44 158 VAL A N 1
ATOM 1300 C CA . VAL A 1 158 ? 1.592 0.037 -22.975 1.00 79.44 158 VAL A CA 1
ATOM 1301 C C . VAL A 1 158 ? 2.188 1.412 -23.268 1.00 79.44 158 VAL A C 1
ATOM 1303 O O . VAL A 1 158 ? 3.281 1.492 -23.827 1.00 79.44 158 VAL A O 1
ATOM 1306 N N . SER A 1 159 ? 1.515 2.492 -22.856 1.00 84.62 159 SER A N 1
ATOM 1307 C CA . SER A 1 159 ? 2.023 3.854 -23.035 1.00 84.62 159 SER A CA 1
ATOM 1308 C C . SER A 1 159 ? 3.340 4.085 -22.291 1.00 84.62 159 SER A C 1
ATOM 1310 O O . SER A 1 159 ? 4.246 4.709 -22.843 1.00 84.62 159 SER A O 1
ATOM 1312 N N . ILE A 1 160 ? 3.464 3.583 -21.058 1.00 83.31 160 ILE A N 1
ATOM 1313 C CA . ILE A 1 160 ? 4.692 3.698 -20.260 1.00 83.31 160 ILE A CA 1
ATOM 1314 C C . ILE A 1 160 ? 5.831 2.947 -20.946 1.00 83.31 160 ILE A C 1
ATOM 1316 O O . ILE A 1 160 ? 6.871 3.546 -21.213 1.00 83.31 160 ILE A O 1
ATOM 1320 N N . ILE A 1 161 ? 5.614 1.680 -21.309 1.00 78.75 161 ILE A N 1
ATOM 1321 C CA . ILE A 1 161 ? 6.619 0.851 -21.991 1.00 78.75 161 ILE A CA 1
ATOM 1322 C C . ILE A 1 161 ? 7.076 1.520 -23.291 1.00 78.75 161 ILE A C 1
ATOM 1324 O O . ILE A 1 161 ? 8.273 1.629 -23.543 1.00 78.75 161 ILE A O 1
ATOM 1328 N N . TYR A 1 162 ? 6.134 2.019 -24.096 1.00 78.25 162 TYR A N 1
ATOM 1329 C CA . TYR A 1 162 ? 6.452 2.694 -25.351 1.00 78.25 162 TYR A CA 1
ATOM 1330 C C . TYR A 1 162 ? 7.290 3.961 -25.133 1.00 78.25 162 TYR A C 1
ATOM 1332 O O . TYR A 1 162 ? 8.246 4.198 -25.868 1.00 78.25 162 TYR A O 1
ATOM 1340 N N . SER A 1 163 ? 6.965 4.763 -24.110 1.00 83.06 163 SER A N 1
ATOM 1341 C CA . SER A 1 163 ? 7.751 5.955 -23.771 1.00 83.06 163 SER A CA 1
ATOM 1342 C C . SER A 1 163 ? 9.173 5.612 -23.322 1.00 83.06 163 SER A C 1
ATOM 1344 O O . SER A 1 163 ? 10.114 6.249 -23.779 1.00 83.06 163 SER A O 1
ATOM 1346 N N . SER A 1 164 ? 9.345 4.552 -22.525 1.00 77.50 164 SER A N 1
ATOM 1347 C CA . SER A 1 164 ? 10.665 4.110 -22.064 1.00 77.50 164 SER A CA 1
ATOM 1348 C C . SER A 1 164 ? 11.558 3.614 -23.202 1.00 77.50 164 SER A C 1
ATOM 1350 O O . SER A 1 164 ? 12.750 3.874 -23.180 1.00 77.50 164 SER A O 1
ATOM 1352 N N . ILE A 1 165 ? 10.992 2.957 -24.221 1.00 76.38 165 ILE A N 1
ATOM 1353 C CA . ILE A 1 165 ? 11.754 2.505 -25.399 1.00 76.38 165 ILE A CA 1
ATOM 1354 C C . ILE A 1 165 ? 12.236 3.695 -26.240 1.00 76.38 165 ILE A C 1
ATOM 1356 O O . ILE A 1 165 ? 13.329 3.659 -26.797 1.00 76.38 165 ILE A O 1
ATOM 1360 N N . LYS A 1 166 ? 11.423 4.752 -26.352 1.00 74.19 166 LYS A N 1
ATOM 1361 C CA . LYS A 1 166 ? 11.742 5.905 -27.201 1.00 74.19 166 LYS A CA 1
ATOM 1362 C C . LYS A 1 166 ? 12.883 6.757 -26.636 1.00 74.19 166 LYS A C 1
ATOM 1364 O O . LYS A 1 166 ? 13.700 7.247 -27.411 1.00 74.19 166 LYS A O 1
ATOM 1369 N N . ASP A 1 167 ? 12.948 6.909 -25.315 1.00 73.19 167 ASP A N 1
ATOM 1370 C CA . ASP A 1 167 ? 13.984 7.712 -24.655 1.00 73.19 167 ASP A CA 1
ATOM 1371 C C . ASP A 1 167 ? 15.397 7.101 -24.806 1.00 73.19 167 ASP A C 1
ATOM 1373 O O . ASP A 1 167 ? 16.389 7.831 -24.771 1.00 73.19 167 ASP A O 1
ATOM 1377 N N . ASP A 1 168 ? 15.500 5.788 -25.041 1.00 63.97 168 ASP A N 1
ATOM 1378 C CA . ASP A 1 168 ? 16.781 5.099 -25.248 1.00 63.97 168 ASP A CA 1
ATOM 1379 C C . ASP A 1 168 ? 17.344 5.273 -26.678 1.00 63.97 168 ASP A C 1
ATOM 1381 O O . ASP A 1 168 ? 18.563 5.228 -26.875 1.00 63.97 168 ASP A O 1
ATOM 1385 N N . ASP A 1 169 ? 16.493 5.516 -27.682 1.00 63.44 169 ASP A N 1
ATOM 1386 C CA . ASP A 1 169 ? 16.902 5.596 -29.097 1.00 63.44 169 ASP A CA 1
ATOM 1387 C C . ASP A 1 169 ? 17.502 6.967 -29.472 1.00 63.44 169 ASP A C 1
ATOM 1389 O O . ASP A 1 169 ? 18.436 7.054 -30.281 1.00 63.44 169 ASP A O 1
ATOM 1393 N N . ASP A 1 170 ? 17.043 8.049 -28.834 1.00 61.38 170 ASP A N 1
ATOM 1394 C CA . ASP A 1 170 ? 17.538 9.407 -29.104 1.00 61.38 170 ASP A CA 1
ATOM 1395 C C . ASP A 1 170 ? 19.005 9.606 -28.648 1.00 61.38 170 ASP A C 1
ATOM 1397 O O . ASP A 1 170 ? 19.701 10.501 -29.139 1.00 61.38 170 ASP A O 1
ATOM 1401 N N . GLY A 1 171 ? 19.531 8.722 -27.789 1.00 57.69 171 GLY A N 1
ATOM 1402 C CA . GLY A 1 171 ? 20.920 8.735 -27.314 1.00 57.69 171 GLY A CA 1
ATOM 1403 C C . GLY A 1 171 ? 21.961 8.107 -28.257 1.00 57.69 171 GLY A C 1
ATOM 1404 O O . GLY A 1 171 ? 23.161 8.297 -28.047 1.00 57.69 171 GLY A O 1
ATOM 1405 N N . ILE A 1 172 ? 21.552 7.368 -29.298 1.00 57.47 172 ILE A N 1
ATOM 1406 C CA . ILE A 1 172 ? 22.480 6.579 -30.143 1.00 57.47 172 ILE A CA 1
ATOM 1407 C C . ILE A 1 172 ? 22.890 7.315 -31.437 1.00 57.47 172 ILE A C 1
ATOM 1409 O O . ILE A 1 172 ? 23.874 6.957 -32.094 1.00 57.47 172 ILE A O 1
ATOM 1413 N N . SER A 1 173 ? 22.196 8.393 -31.805 1.00 57.38 173 SER A N 1
ATOM 1414 C CA . SER A 1 173 ? 22.373 9.046 -33.111 1.00 57.38 173 SER A CA 1
ATOM 1415 C C . SER A 1 173 ? 23.642 9.911 -33.283 1.00 57.38 173 SER A C 1
ATOM 1417 O O . SER A 1 173 ? 23.997 10.215 -34.425 1.00 57.38 173 SER A O 1
ATOM 1419 N N . ASP A 1 174 ? 24.387 10.249 -32.220 1.00 56.56 174 ASP A N 1
ATOM 1420 C CA . ASP A 1 174 ? 25.458 11.270 -32.296 1.00 56.56 174 ASP A CA 1
ATOM 1421 C C . ASP A 1 174 ? 26.908 10.728 -32.352 1.00 56.56 174 ASP A C 1
ATOM 1423 O O . ASP A 1 174 ? 27.870 11.491 -32.438 1.00 56.56 174 ASP A O 1
ATOM 1427 N N . GLN A 1 175 ? 27.119 9.402 -32.381 1.00 54.44 175 GLN A N 1
ATOM 1428 C CA . GLN A 1 175 ? 28.475 8.819 -32.495 1.00 54.44 175 GLN A CA 1
ATOM 1429 C C . GLN A 1 175 ? 28.885 8.359 -33.906 1.00 54.44 175 GLN A C 1
ATOM 1431 O O . GLN A 1 175 ? 30.025 7.944 -34.104 1.00 54.44 175 GLN A O 1
ATOM 1436 N N . ARG A 1 176 ? 28.023 8.466 -34.929 1.00 54.56 176 ARG A N 1
ATOM 1437 C CA . ARG A 1 176 ? 28.333 7.977 -36.296 1.00 54.56 176 ARG A CA 1
ATOM 1438 C C . ARG A 1 176 ? 28.844 9.032 -37.293 1.00 54.56 176 ARG A C 1
ATOM 1440 O O . ARG A 1 176 ? 28.951 8.729 -38.475 1.00 54.56 176 ARG A O 1
ATOM 1447 N N . LYS A 1 177 ? 29.199 10.249 -36.855 1.00 53.38 177 LYS A N 1
ATOM 1448 C CA . LYS A 1 177 ? 29.732 11.319 -37.737 1.00 53.38 177 LYS A CA 1
ATOM 1449 C C . LYS A 1 177 ? 31.242 11.592 -37.624 1.00 53.38 177 LYS A C 1
ATOM 1451 O O . LYS A 1 177 ? 31.706 12.623 -38.102 1.00 53.38 177 LYS A O 1
ATOM 1456 N N . LYS A 1 178 ? 32.029 10.693 -37.025 1.00 52.84 178 LYS A N 1
ATOM 1457 C CA . LYS A 1 178 ? 33.501 10.802 -36.992 1.00 52.84 178 LYS A CA 1
ATOM 1458 C C . LYS A 1 178 ? 34.182 9.479 -37.355 1.00 52.84 178 LYS A C 1
ATOM 1460 O O . LYS A 1 178 ? 34.740 8.830 -36.478 1.00 52.84 178 LYS A O 1
ATOM 1465 N N . VAL A 1 179 ? 34.134 9.100 -38.632 1.00 54.06 179 VAL A N 1
ATOM 1466 C CA . VAL A 1 179 ? 35.136 8.235 -39.284 1.00 54.06 179 VAL A CA 1
ATOM 1467 C C . VAL A 1 179 ? 35.382 8.788 -40.677 1.00 54.06 179 VAL A C 1
ATOM 1469 O O . VAL A 1 179 ? 34.370 9.082 -41.352 1.00 54.06 179 VAL A O 1
#

pLDDT: mean 77.45, std 11.93, range [44.06, 92.31]

Secondary structure (DSSP, 8-state):
--HHHHHHHTTSS---HHHHHHHHHHHHHHHHHS-GGGS-HHHHHHHHHHTT-HHHHHHHHHTS-GGGS-HHHHHHHHHHHHHHHHHHHHHH---HHHHHHHHHHHHHHHHHHHHHS-GGG---HHHHHHHHHHT-HHHHHHHHHH-TTHHHHHHHHHHHHHHHHHHHHTTSTTSSS--